Protein AF-A0A238BK13-F1 (afdb_monomer_lite)

Structure (mmCIF, N/CA/C/O backbone):
data_AF-A0A238BK13-F1
#
_entry.id   AF-A0A238BK13-F1
#
loop_
_atom_site.group_PDB
_atom_site.id
_atom_site.type_symbol
_atom_site.label_atom_id
_atom_site.label_alt_id
_atom_site.label_comp_id
_atom_site.label_asym_id
_atom_site.label_entity_id
_atom_site.label_seq_id
_atom_site.pdbx_PDB_ins_code
_atom_site.Cartn_x
_atom_site.Cartn_y
_atom_site.Cartn_z
_atom_site.occupancy
_atom_site.B_iso_or_equiv
_atom_site.auth_seq_id
_atom_site.auth_comp_id
_atom_site.auth_asym_id
_atom_site.auth_atom_id
_atom_site.pdbx_PDB_model_num
ATOM 1 N N . ALA A 1 1 ? 61.817 -20.809 -33.798 1.00 57.06 1 ALA A N 1
ATOM 2 C CA . ALA A 1 1 ? 60.867 -19.815 -33.254 1.00 57.06 1 ALA A CA 1
ATOM 3 C C . ALA A 1 1 ? 59.655 -19.749 -34.178 1.00 57.06 1 ALA A C 1
ATOM 5 O O . ALA A 1 1 ? 59.827 -19.983 -35.366 1.00 57.06 1 ALA A O 1
ATOM 6 N N . VAL A 1 2 ? 58.461 -19.451 -33.654 1.00 69.31 2 VAL A N 1
ATOM 7 C CA . VAL A 1 2 ? 57.178 -19.438 -34.404 1.00 69.31 2 VAL A CA 1
ATOM 8 C C . VAL A 1 2 ? 57.136 -18.348 -35.498 1.00 69.31 2 VAL A C 1
ATOM 10 O O . VAL A 1 2 ? 56.225 -18.294 -36.311 1.00 69.31 2 VAL A O 1
ATOM 13 N N . GLU A 1 3 ? 58.155 -17.491 -35.551 1.00 71.56 3 GLU A N 1
ATOM 14 C CA . GLU A 1 3 ? 58.312 -16.444 -36.565 1.00 71.56 3 GLU A CA 1
ATOM 15 C C . GLU A 1 3 ? 59.091 -16.889 -37.812 1.00 71.56 3 GLU A C 1
ATOM 17 O O . GLU A 1 3 ? 59.286 -16.085 -38.716 1.00 71.56 3 GLU A O 1
ATOM 22 N N . ASN A 1 4 ? 59.543 -18.147 -37.880 1.00 75.06 4 ASN A N 1
ATOM 23 C CA . ASN A 1 4 ? 60.140 -18.681 -39.103 1.00 75.06 4 ASN A CA 1
ATOM 24 C C . ASN A 1 4 ? 59.035 -19.187 -40.053 1.00 75.06 4 ASN A C 1
ATOM 26 O O . ASN A 1 4 ? 58.368 -20.182 -39.755 1.00 75.06 4 ASN A O 1
ATOM 30 N N . GLU A 1 5 ? 58.877 -18.512 -41.195 1.00 72.94 5 GLU A N 1
ATOM 31 C CA . GLU A 1 5 ? 57.879 -18.817 -42.231 1.00 72.94 5 GLU A CA 1
ATOM 32 C C . GLU A 1 5 ? 58.051 -20.197 -42.886 1.00 72.94 5 GLU A C 1
ATOM 34 O O . GLU A 1 5 ? 57.086 -20.722 -43.436 1.00 72.94 5 GLU A O 1
ATOM 39 N N . GLU A 1 6 ? 59.235 -20.816 -42.797 1.00 76.12 6 GLU A N 1
ATOM 40 C CA . GLU A 1 6 ? 59.473 -22.172 -43.318 1.00 76.12 6 GLU A CA 1
ATOM 41 C C . GLU A 1 6 ? 58.917 -23.274 -42.405 1.00 76.12 6 GLU A C 1
ATOM 43 O O . GLU A 1 6 ? 58.724 -24.408 -42.841 1.00 76.12 6 GLU A O 1
ATOM 48 N N . HIS A 1 7 ? 58.648 -22.960 -41.132 1.00 77.88 7 HIS A N 1
ATOM 49 C CA . HIS A 1 7 ? 58.184 -23.941 -40.147 1.00 77.88 7 HIS A CA 1
ATOM 50 C C . HIS A 1 7 ? 56.684 -23.871 -39.861 1.00 77.88 7 HIS A C 1
ATOM 52 O O . HIS A 1 7 ? 56.116 -24.867 -39.412 1.00 77.88 7 HIS A O 1
ATOM 58 N N . CYS A 1 8 ? 56.040 -22.720 -40.078 1.00 75.06 8 CYS A N 1
ATOM 59 C CA . CYS A 1 8 ? 54.588 -22.589 -39.973 1.00 75.06 8 CYS A CA 1
ATOM 60 C C . CYS A 1 8 ? 54.076 -21.294 -40.619 1.00 75.06 8 CYS A C 1
ATOM 62 O O . CYS A 1 8 ? 54.768 -20.279 -40.653 1.00 75.06 8 CYS A O 1
ATOM 64 N N . ASP A 1 9 ? 52.806 -21.288 -41.024 1.00 82.31 9 ASP A N 1
ATOM 65 C CA . ASP A 1 9 ? 52.148 -20.126 -41.639 1.00 82.31 9 ASP A CA 1
ATOM 66 C C . ASP A 1 9 ? 51.695 -19.048 -40.629 1.00 82.31 9 ASP A C 1
ATOM 68 O O . ASP A 1 9 ? 50.855 -18.203 -40.944 1.00 82.31 9 ASP A O 1
ATOM 72 N N . PHE A 1 10 ? 52.228 -19.040 -39.403 1.00 81.69 10 PHE A N 1
ATOM 73 C CA . PHE A 1 10 ? 51.810 -18.111 -38.344 1.00 81.69 10 PHE A CA 1
ATOM 74 C C . PHE A 1 10 ? 51.979 -16.638 -38.738 1.00 81.69 10 PHE A C 1
ATOM 76 O O . PHE A 1 10 ? 51.112 -15.816 -38.440 1.00 81.69 10 PHE A O 1
ATOM 83 N N . VAL A 1 11 ? 53.061 -16.298 -39.442 1.00 77.75 11 VAL A N 1
ATOM 84 C CA . VAL A 1 11 ? 53.330 -14.922 -39.889 1.00 77.75 11 VAL A CA 1
ATOM 85 C C . VAL A 1 11 ? 52.296 -14.474 -40.926 1.00 77.75 11 VAL A C 1
ATOM 87 O O . VAL A 1 11 ? 51.719 -13.396 -40.779 1.00 77.75 11 VAL A O 1
ATOM 90 N N . LYS A 1 12 ? 51.963 -15.344 -41.890 1.00 77.25 12 LYS A N 1
ATOM 91 C CA . LYS A 1 12 ? 50.925 -15.096 -42.904 1.00 77.25 12 LYS A CA 1
ATOM 92 C C . LYS A 1 12 ? 49.535 -14.992 -42.279 1.00 77.25 12 LYS A C 1
ATOM 94 O O . LYS A 1 12 ? 48.758 -14.110 -42.639 1.00 77.25 12 LYS A O 1
ATOM 99 N N . LEU A 1 13 ? 49.227 -15.853 -41.304 1.00 77.00 13 LEU A N 1
ATOM 100 C CA . LEU A 1 13 ? 47.974 -15.800 -40.550 1.00 77.00 13 LEU A CA 1
ATOM 101 C C . LEU A 1 13 ? 47.864 -14.490 -39.764 1.00 77.00 13 LEU A C 1
ATOM 103 O O . LEU A 1 13 ? 46.835 -13.826 -39.827 1.00 77.00 13 LEU A O 1
ATOM 107 N N . ARG A 1 14 ? 48.926 -14.087 -39.060 1.00 81.62 14 ARG A N 1
ATOM 108 C CA . ARG A 1 14 ? 48.990 -12.824 -38.316 1.00 81.62 14 ARG A CA 1
ATOM 109 C C . ARG A 1 14 ? 48.772 -11.630 -39.242 1.00 81.62 14 ARG A C 1
ATOM 111 O O . ARG A 1 14 ? 47.987 -10.748 -38.912 1.00 81.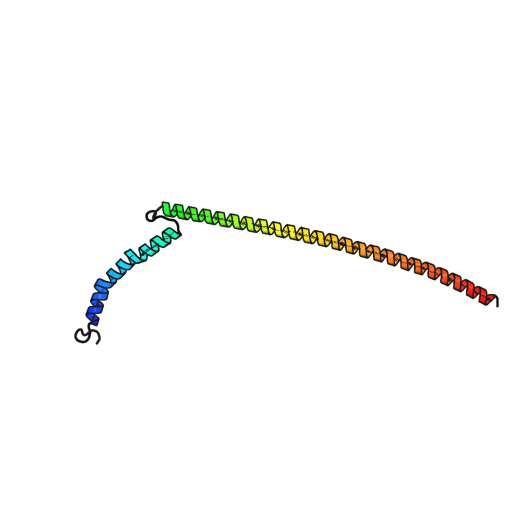62 14 ARG A O 1
ATOM 118 N N . GLU A 1 15 ? 49.414 -11.609 -40.404 1.00 74.31 15 GLU A N 1
ATOM 119 C CA . GLU A 1 15 ? 49.302 -10.506 -41.360 1.00 74.31 15 GLU A CA 1
ATOM 120 C C . GLU A 1 15 ? 47.907 -10.430 -42.008 1.00 74.31 15 GLU A C 1
ATOM 122 O O . GLU A 1 15 ? 47.309 -9.354 -42.040 1.00 74.31 15 GLU A O 1
ATOM 127 N N . ALA A 1 16 ? 47.327 -11.564 -42.419 1.00 70.88 16 ALA A N 1
ATOM 128 C CA . ALA A 1 16 ? 45.968 -11.630 -42.966 1.00 70.88 16 ALA A CA 1
ATOM 129 C C . ALA A 1 16 ? 44.884 -11.311 -41.916 1.00 70.88 16 ALA A C 1
ATOM 131 O O . ALA A 1 16 ? 43.901 -10.619 -42.202 1.00 70.88 16 ALA A O 1
ATOM 132 N N . VAL A 1 17 ? 45.060 -11.785 -40.676 1.00 70.06 17 VAL A N 1
ATOM 133 C CA . VAL A 1 17 ? 44.140 -11.502 -39.568 1.00 70.06 17 VAL A CA 1
ATOM 134 C C . VAL A 1 17 ? 44.185 -10.024 -39.195 1.00 70.06 17 VAL A C 1
ATOM 136 O O . VAL A 1 17 ? 43.134 -9.389 -39.128 1.00 70.06 17 VAL A O 1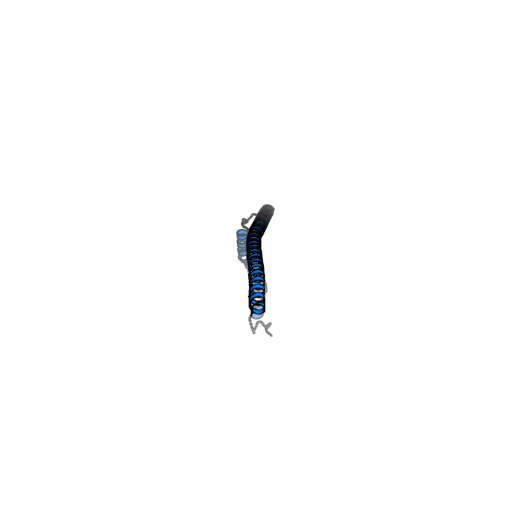
ATOM 139 N N . LEU A 1 18 ? 45.378 -9.457 -39.005 1.00 70.12 18 LEU A N 1
ATOM 140 C CA . LEU A 1 18 ? 45.532 -8.075 -38.554 1.00 70.12 18 LEU A CA 1
ATOM 141 C C . LEU A 1 18 ? 45.191 -7.042 -39.635 1.00 70.12 18 LEU A C 1
ATOM 143 O O . LEU A 1 18 ? 44.686 -5.980 -39.286 1.00 70.12 18 LEU A O 1
ATOM 147 N N . ARG A 1 19 ? 45.449 -7.325 -40.921 1.00 65.00 19 ARG A N 1
ATOM 148 C CA . ARG A 1 19 ? 45.325 -6.326 -41.998 1.00 65.00 19 ARG A CA 1
ATOM 149 C C . ARG A 1 19 ? 43.998 -6.371 -42.763 1.00 65.00 19 ARG A C 1
ATOM 151 O O . ARG A 1 19 ? 43.593 -5.349 -43.297 1.00 65.00 19 ARG A O 1
ATOM 158 N N . THR A 1 20 ? 43.318 -7.519 -42.836 1.00 63.78 20 THR A N 1
ATOM 159 C CA . THR A 1 20 ? 42.076 -7.662 -43.631 1.00 63.78 20 THR A CA 1
ATOM 160 C C . THR A 1 20 ? 40.892 -8.130 -42.789 1.00 63.78 20 THR A C 1
ATOM 162 O O . THR A 1 20 ? 39.773 -7.657 -42.986 1.00 63.78 20 THR A O 1
ATOM 165 N N . ASN A 1 21 ? 41.113 -9.013 -41.809 1.00 71.12 21 ASN A N 1
ATOM 166 C CA . ASN A 1 21 ? 40.009 -9.530 -40.999 1.00 71.12 21 ASN A CA 1
ATOM 167 C C . ASN A 1 21 ? 39.576 -8.587 -39.877 1.00 71.12 21 ASN A C 1
ATOM 169 O O . ASN A 1 21 ? 38.384 -8.534 -39.603 1.00 71.12 21 ASN A O 1
ATOM 173 N N . VAL A 1 22 ? 40.470 -7.832 -39.230 1.00 77.88 22 VAL A N 1
ATOM 174 C CA . VAL A 1 22 ? 40.050 -6.912 -38.151 1.00 77.88 22 VAL A CA 1
ATOM 175 C C . VAL A 1 22 ? 39.100 -5.835 -38.679 1.00 77.88 22 VAL A C 1
ATOM 177 O O . VAL A 1 22 ? 38.046 -5.615 -38.083 1.00 77.88 22 VAL A O 1
ATOM 180 N N . ASP A 1 23 ? 39.411 -5.224 -39.823 1.00 81.75 23 ASP A N 1
ATOM 181 C CA . ASP A 1 23 ? 38.537 -4.215 -40.426 1.00 81.75 23 ASP A CA 1
ATOM 182 C C . ASP A 1 23 ? 37.222 -4.822 -40.926 1.00 81.75 23 ASP A C 1
ATOM 184 O O . ASP A 1 23 ? 36.155 -4.283 -40.633 1.00 81.75 23 ASP A O 1
ATOM 188 N N . ALA A 1 24 ? 37.255 -5.995 -41.568 1.00 84.06 24 ALA A N 1
ATOM 189 C CA . ALA A 1 24 ? 36.040 -6.699 -41.983 1.00 84.06 24 ALA A CA 1
ATOM 190 C C . ALA A 1 24 ? 35.160 -7.119 -40.787 1.00 84.06 24 ALA A C 1
ATOM 192 O O . ALA A 1 24 ? 33.931 -7.022 -40.841 1.00 84.06 24 ALA A O 1
ATOM 193 N N . LEU A 1 25 ? 35.768 -7.547 -39.675 1.00 84.38 25 LEU A N 1
ATOM 194 C CA . LEU A 1 25 ? 35.067 -7.865 -38.430 1.00 84.38 25 LEU A CA 1
ATOM 195 C C . LEU A 1 25 ? 34.466 -6.611 -37.797 1.00 84.38 25 LEU A C 1
ATOM 197 O O . LEU A 1 25 ? 33.318 -6.652 -37.344 1.00 84.38 25 LEU A O 1
ATOM 201 N N . ARG A 1 26 ? 35.198 -5.491 -37.794 1.00 87.62 26 ARG A N 1
ATOM 202 C CA . ARG A 1 26 ? 34.701 -4.201 -37.302 1.00 87.62 26 ARG A CA 1
ATOM 203 C C . ARG A 1 26 ? 33.517 -3.722 -38.136 1.00 87.62 26 ARG A C 1
ATOM 205 O O . ARG A 1 26 ? 32.485 -3.350 -37.582 1.00 87.62 26 ARG A O 1
ATOM 212 N N . GLU A 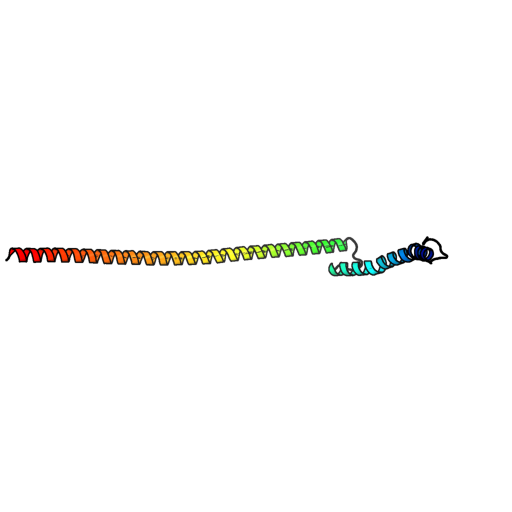1 27 ? 33.633 -3.804 -39.456 1.00 89.75 27 GLU A N 1
ATOM 213 C CA . GLU A 1 27 ? 32.592 -3.408 -40.400 1.00 89.75 27 GLU A CA 1
ATOM 214 C C . GLU A 1 27 ? 31.340 -4.283 -40.269 1.00 89.75 27 GLU A C 1
ATOM 216 O O . GLU A 1 27 ? 30.230 -3.759 -40.164 1.00 89.75 27 GLU A O 1
ATOM 221 N N . ARG A 1 28 ? 31.493 -5.610 -40.175 1.00 90.44 28 ARG A N 1
ATOM 222 C CA . ARG A 1 28 ? 30.371 -6.532 -39.936 1.00 90.44 28 ARG A CA 1
ATOM 223 C C . ARG A 1 28 ? 29.707 -6.277 -38.585 1.00 90.44 28 ARG A C 1
ATOM 225 O O . ARG A 1 28 ? 28.480 -6.290 -38.488 1.00 90.44 28 ARG A O 1
ATOM 232 N N . THR A 1 29 ? 30.500 -6.027 -37.548 1.00 90.94 29 THR A N 1
ATOM 233 C CA . THR A 1 29 ? 29.974 -5.705 -36.217 1.00 90.94 29 THR A CA 1
ATOM 234 C C . THR A 1 29 ? 29.152 -4.423 -36.261 1.00 90.94 29 THR A C 1
ATOM 236 O O . THR A 1 29 ? 28.048 -4.392 -35.728 1.00 90.94 29 THR A O 1
ATOM 239 N N . HIS A 1 30 ? 29.634 -3.394 -36.955 1.00 92.25 30 HIS A N 1
ATOM 240 C CA . HIS A 1 30 ? 28.926 -2.126 -37.068 1.00 92.25 30 HIS A CA 1
ATOM 241 C C . HIS A 1 30 ? 27.658 -2.232 -37.931 1.00 92.25 30 HIS A C 1
ATOM 243 O O . HIS A 1 30 ? 26.565 -1.904 -37.479 1.00 92.25 30 HIS A O 1
ATOM 249 N N . ARG A 1 31 ? 27.771 -2.744 -39.159 1.00 91.94 31 ARG A N 1
ATOM 250 C CA . ARG A 1 31 ? 26.663 -2.725 -40.128 1.00 91.94 31 ARG A CA 1
ATOM 251 C C . ARG A 1 31 ? 25.586 -3.773 -39.863 1.00 91.94 31 ARG A C 1
ATOM 253 O O . ARG A 1 31 ? 24.462 -3.610 -40.322 1.00 91.94 31 ARG A O 1
ATOM 260 N N . VAL A 1 32 ? 25.924 -4.864 -39.172 1.00 92.06 32 VAL A N 1
ATOM 261 C CA . VAL A 1 32 ? 24.997 -5.984 -38.956 1.00 92.06 32 VAL A CA 1
ATOM 262 C C . VAL A 1 32 ? 24.615 -6.106 -37.491 1.00 92.06 32 VAL A C 1
ATOM 264 O O . VAL A 1 32 ? 23.438 -5.993 -37.162 1.00 92.06 32 VAL A O 1
ATOM 267 N N . LEU A 1 33 ? 25.591 -6.335 -36.608 1.00 92.38 33 LEU A N 1
ATOM 268 C CA . LEU A 1 33 ? 25.301 -6.644 -35.204 1.00 92.38 33 LEU A CA 1
ATOM 269 C C . LEU A 1 33 ? 24.764 -5.416 -34.464 1.00 92.38 33 LEU A C 1
ATOM 271 O O . LEU A 1 33 ? 23.722 -5.492 -33.814 1.00 92.38 33 LEU A O 1
ATOM 275 N N . TYR A 1 34 ? 25.438 -4.276 -34.608 1.00 91.25 34 TYR A N 1
ATOM 276 C CA . TYR A 1 34 ? 25.017 -3.032 -33.979 1.00 91.25 34 TYR A CA 1
ATOM 277 C C . TYR A 1 34 ? 23.695 -2.525 -34.559 1.00 91.25 34 TYR A C 1
ATOM 279 O O . TYR A 1 34 ? 22.799 -2.211 -33.785 1.00 91.25 34 TYR A O 1
ATOM 287 N N . GLU A 1 35 ? 23.507 -2.518 -35.882 1.00 88.69 35 GLU A N 1
ATOM 288 C CA . GLU A 1 35 ? 22.232 -2.080 -36.478 1.00 88.69 35 GLU A CA 1
ATOM 289 C C . GLU A 1 35 ? 21.052 -3.016 -36.168 1.00 88.69 35 GLU A C 1
ATOM 291 O O . GLU A 1 35 ? 19.907 -2.569 -36.065 1.00 88.69 35 GLU A O 1
ATOM 296 N N . ALA A 1 36 ? 21.284 -4.320 -35.987 1.00 89.19 36 ALA A N 1
ATOM 297 C CA . ALA A 1 36 ? 20.248 -5.225 -35.490 1.00 89.19 36 ALA A CA 1
ATOM 298 C C . ALA A 1 36 ? 19.840 -4.862 -34.053 1.00 89.19 36 ALA A C 1
ATOM 300 O O . ALA A 1 36 ? 18.658 -4.627 -33.795 1.00 89.19 36 ALA A O 1
ATOM 301 N N . TYR A 1 37 ? 20.819 -4.723 -33.153 1.00 87.00 37 TYR A N 1
ATOM 302 C CA . TYR A 1 37 ? 20.581 -4.323 -31.765 1.00 87.00 37 TYR A CA 1
ATOM 303 C C . TYR A 1 37 ? 19.937 -2.932 -31.660 1.00 87.00 37 TYR A C 1
ATOM 305 O O . TYR A 1 37 ? 18.979 -2.734 -30.913 1.00 87.00 37 TYR A O 1
ATOM 313 N N . ARG A 1 38 ? 20.416 -1.962 -32.443 1.00 85.38 38 ARG A N 1
ATOM 314 C CA . ARG A 1 38 ? 19.898 -0.591 -32.487 1.00 85.38 38 ARG A CA 1
ATOM 315 C C . ARG A 1 38 ? 18.422 -0.584 -32.877 1.00 85.38 38 ARG A C 1
ATOM 317 O O . ARG A 1 38 ? 17.617 0.001 -32.155 1.00 85.38 38 ARG A O 1
ATOM 324 N N . ARG A 1 39 ? 18.040 -1.282 -33.952 1.00 83.44 39 ARG A N 1
ATOM 325 C CA . ARG A 1 39 ? 16.633 -1.390 -34.379 1.00 83.44 39 ARG A CA 1
ATOM 326 C C . ARG A 1 39 ? 15.753 -2.066 -33.332 1.00 83.44 39 ARG A C 1
ATOM 328 O O . ARG A 1 39 ? 14.635 -1.612 -33.096 1.00 83.44 39 ARG A O 1
ATOM 335 N N . GLU A 1 40 ? 16.241 -3.123 -32.689 1.00 84.38 40 GLU A N 1
ATOM 336 C CA . GLU A 1 40 ? 15.513 -3.801 -31.612 1.00 84.38 40 GLU A CA 1
ATOM 337 C C . GLU A 1 40 ? 15.276 -2.873 -30.410 1.00 84.38 40 GLU A C 1
ATOM 339 O O . GLU A 1 40 ? 14.146 -2.751 -29.930 1.00 84.38 40 GLU A O 1
ATOM 344 N N . ARG A 1 41 ? 16.307 -2.137 -29.974 1.00 80.94 41 ARG A N 1
ATOM 345 C CA . ARG A 1 41 ? 16.199 -1.163 -28.877 1.00 80.94 41 ARG A CA 1
ATOM 346 C C . ARG A 1 41 ? 15.254 -0.014 -29.213 1.00 80.94 41 ARG A C 1
ATOM 348 O O . ARG A 1 41 ? 14.423 0.337 -28.376 1.00 80.94 41 ARG A O 1
ATOM 355 N N . LEU A 1 42 ? 15.327 0.528 -30.428 1.00 76.19 42 LEU A N 1
ATOM 356 C CA . LEU A 1 42 ? 14.421 1.582 -30.891 1.00 76.19 42 LEU A CA 1
ATOM 357 C C . LEU A 1 42 ? 12.962 1.103 -30.916 1.00 76.19 42 LEU A C 1
ATOM 359 O O . LEU A 1 42 ? 12.087 1.797 -30.399 1.00 76.19 42 LEU A O 1
ATOM 363 N N . ARG A 1 43 ? 12.695 -0.124 -31.385 1.00 77.31 43 ARG A N 1
ATOM 364 C CA . ARG A 1 43 ? 11.351 -0.730 -31.332 1.00 77.31 43 ARG A CA 1
ATOM 365 C C . ARG A 1 43 ? 10.841 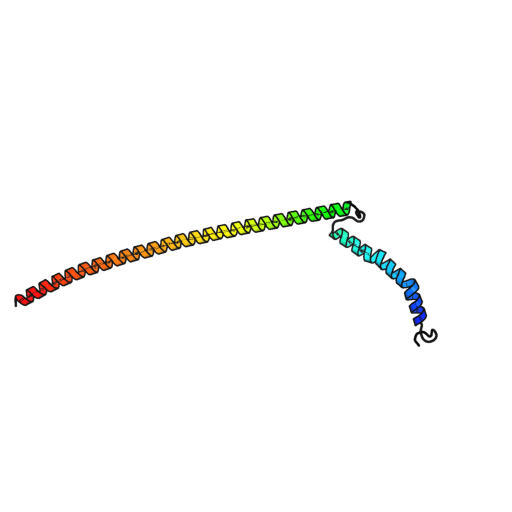-0.932 -29.909 1.00 77.31 43 ARG A C 1
ATOM 367 O O . ARG A 1 43 ? 9.691 -0.595 -29.639 1.00 77.31 43 ARG A O 1
ATOM 374 N N . ALA A 1 44 ? 11.673 -1.423 -28.988 1.00 76.00 44 ALA A N 1
ATOM 375 C CA . ALA A 1 44 ? 11.304 -1.535 -27.572 1.00 76.00 44 ALA A CA 1
ATOM 376 C C . ALA A 1 44 ? 10.965 -0.157 -26.969 1.00 76.00 44 ALA A C 1
ATOM 378 O O . ALA A 1 44 ? 10.034 0.004 -26.176 1.00 76.00 44 ALA A O 1
ATOM 379 N N . MET A 1 45 ? 11.679 0.876 -27.415 1.00 71.06 45 MET A N 1
ATOM 380 C CA . MET A 1 45 ? 11.404 2.267 -27.076 1.00 71.06 45 MET A CA 1
ATOM 381 C C . MET A 1 45 ? 10.235 2.871 -27.871 1.00 71.06 45 MET A C 1
ATOM 383 O O . MET A 1 45 ? 9.811 3.967 -27.518 1.00 71.06 45 MET A O 1
ATOM 387 N N . LYS A 1 46 ? 9.621 2.141 -28.814 1.00 70.31 46 LYS A N 1
ATOM 388 C CA . LYS A 1 46 ? 8.568 2.607 -29.738 1.00 70.31 46 LYS A CA 1
ATOM 389 C C . LYS A 1 46 ? 8.984 3.841 -30.563 1.00 70.31 46 LYS A C 1
ATOM 391 O O . LYS A 1 46 ? 8.140 4.661 -30.898 1.00 70.31 46 LYS A O 1
ATOM 396 N N . VAL A 1 47 ? 10.274 3.970 -30.880 1.00 68.00 47 VAL A N 1
ATOM 397 C CA . VAL A 1 47 ? 10.845 5.051 -31.704 1.00 68.00 47 VAL A CA 1
ATOM 398 C C . VAL A 1 47 ? 11.190 4.491 -33.089 1.00 68.00 47 VAL A C 1
ATOM 400 O O . VAL A 1 47 ? 11.747 3.396 -33.190 1.00 68.00 47 VAL A O 1
ATOM 403 N N . GLY A 1 48 ? 10.828 5.207 -34.159 1.00 65.06 48 GLY A N 1
ATOM 404 C CA . GLY A 1 48 ? 11.083 4.794 -35.542 1.00 65.06 48 GLY A CA 1
ATOM 405 C C . GLY A 1 48 ? 12.549 4.946 -35.962 1.00 65.06 48 GLY A C 1
ATOM 406 O O . GLY A 1 48 ? 13.290 5.769 -35.421 1.00 65.06 48 GLY A O 1
ATOM 407 N N . ASP A 1 49 ? 12.978 4.155 -36.949 1.00 56.69 49 ASP A N 1
ATOM 408 C CA . ASP A 1 49 ? 14.318 4.281 -37.533 1.00 56.69 49 ASP A CA 1
ATOM 409 C C . ASP A 1 49 ? 14.351 5.536 -38.424 1.00 56.69 49 ASP A C 1
ATOM 411 O O . ASP A 1 49 ? 13.685 5.580 -39.456 1.00 56.69 49 ASP A O 1
ATOM 415 N N . GLY A 1 50 ? 15.039 6.590 -37.972 1.00 60.62 50 GLY A N 1
ATOM 416 C CA . GLY A 1 50 ? 15.043 7.917 -38.611 1.00 60.62 50 GLY A CA 1
ATOM 417 C C . GLY A 1 50 ? 14.594 9.073 -37.708 1.00 60.62 50 GLY A C 1
ATOM 418 O O . GLY A 1 50 ? 14.835 10.227 -38.047 1.00 60.62 50 GLY A O 1
ATOM 419 N N . ASP A 1 51 ? 14.032 8.790 -36.527 1.00 56.31 51 ASP A N 1
ATOM 420 C CA . ASP A 1 51 ? 13.668 9.816 -35.529 1.00 56.31 51 ASP A CA 1
ATOM 421 C C . ASP A 1 51 ? 14.842 10.253 -34.632 1.00 56.31 51 ASP A C 1
ATOM 423 O O . ASP A 1 51 ? 14.662 10.994 -33.663 1.00 56.31 51 ASP A O 1
ATOM 427 N N . THR A 1 52 ? 16.066 9.812 -34.938 1.00 58.91 52 THR A N 1
ATOM 428 C CA . THR A 1 52 ? 17.294 10.232 -34.247 1.00 58.91 52 THR A CA 1
ATOM 429 C C . THR A 1 52 ? 17.485 11.745 -34.369 1.00 58.91 52 THR A C 1
ATOM 431 O O . THR A 1 52 ? 17.878 12.246 -35.418 1.00 58.91 52 THR A O 1
ATOM 434 N N . GLY A 1 53 ? 17.178 12.464 -33.285 1.00 65.69 53 GLY A N 1
ATOM 435 C CA . GLY A 1 53 ? 17.155 13.924 -33.221 1.00 65.69 53 GLY A CA 1
ATOM 436 C C . GLY A 1 53 ? 16.160 14.442 -32.164 1.00 65.69 53 GLY A C 1
ATOM 437 O O . GLY A 1 53 ? 15.813 13.705 -31.238 1.00 65.69 53 GLY A O 1
ATOM 438 N N . PRO A 1 54 ? 15.666 15.688 -32.290 1.00 69.25 54 PRO A N 1
ATOM 439 C CA . PRO A 1 54 ? 14.722 16.300 -31.344 1.00 69.25 54 PRO A CA 1
ATOM 440 C C . PRO A 1 54 ? 13.453 15.466 -31.095 1.00 69.25 54 PRO A C 1
ATOM 442 O O . PRO A 1 54 ? 13.011 15.353 -29.956 1.00 69.25 54 PRO A O 1
ATOM 445 N N . LYS A 1 55 ? 12.931 14.793 -32.130 1.00 68.75 55 LYS A N 1
ATOM 446 C CA . LYS A 1 55 ? 11.741 13.925 -32.042 1.00 68.75 55 LYS A CA 1
ATOM 447 C C . LYS A 1 55 ? 11.927 12.727 -31.109 1.00 68.75 55 LYS A C 1
ATOM 449 O O . LYS A 1 55 ? 11.019 12.381 -30.360 1.00 68.75 55 LYS A O 1
ATOM 454 N N . MET A 1 56 ? 13.114 12.116 -31.099 1.00 71.25 56 MET A N 1
ATOM 455 C CA . MET A 1 56 ? 13.444 11.069 -30.132 1.00 71.25 56 MET A CA 1
ATOM 456 C C . MET A 1 56 ? 13.443 11.629 -28.702 1.00 71.25 56 MET A C 1
ATOM 458 O O . MET A 1 56 ? 12.874 10.996 -27.816 1.00 71.25 56 MET A O 1
ATOM 462 N N . MET A 1 57 ? 14.020 12.815 -28.466 1.00 75.38 57 MET A N 1
ATOM 463 C CA . MET A 1 57 ? 13.983 13.445 -27.137 1.00 75.38 57 MET A CA 1
ATOM 464 C C . MET A 1 57 ? 12.555 13.762 -26.685 1.00 75.38 57 MET A C 1
ATOM 466 O O . MET A 1 57 ? 12.223 13.516 -25.527 1.00 75.38 57 MET A O 1
ATOM 470 N N . GLU A 1 58 ? 11.694 14.234 -27.586 1.00 78.94 58 GLU A N 1
ATOM 471 C CA . GLU A 1 58 ? 10.275 14.462 -27.295 1.00 78.94 58 GLU A CA 1
ATOM 472 C C . GLU A 1 58 ? 9.543 13.162 -26.934 1.00 78.94 58 GLU A C 1
ATOM 474 O O . GLU A 1 58 ? 8.827 13.130 -25.932 1.00 78.94 58 GLU A O 1
ATOM 479 N N . ALA A 1 59 ? 9.776 12.073 -27.678 1.00 79.25 59 ALA A N 1
ATOM 480 C CA . ALA A 1 59 ? 9.195 10.761 -27.389 1.00 79.25 59 ALA A CA 1
ATOM 481 C C . ALA A 1 59 ? 9.670 10.192 -26.038 1.00 79.25 59 ALA A C 1
ATOM 483 O O . ALA A 1 59 ? 8.875 9.634 -25.278 1.00 79.25 59 ALA A O 1
ATOM 484 N N . PHE A 1 60 ? 10.952 10.365 -25.697 1.00 80.94 60 PHE A N 1
ATOM 485 C CA . PHE A 1 60 ? 11.475 9.997 -24.379 1.00 80.94 60 PHE A CA 1
ATOM 486 C C . PHE A 1 60 ? 10.876 10.850 -23.262 1.00 80.94 60 PHE A C 1
ATOM 488 O O . PHE A 1 60 ? 10.468 10.302 -22.240 1.00 80.94 60 PHE A O 1
ATOM 495 N N . ALA A 1 61 ? 10.781 12.167 -23.457 1.00 85.81 61 ALA A N 1
ATOM 496 C CA . ALA A 1 61 ? 10.176 13.070 -22.486 1.00 85.81 61 ALA A CA 1
ATOM 497 C C . ALA A 1 61 ? 8.690 12.748 -22.275 1.00 85.81 61 ALA A C 1
ATOM 499 O O . ALA A 1 61 ? 8.204 12.783 -21.148 1.00 85.81 61 ALA A O 1
ATOM 500 N N . GLN A 1 62 ? 7.969 12.385 -23.339 1.00 86.31 62 GLN A N 1
ATOM 501 C CA . GLN A 1 62 ? 6.588 11.924 -23.242 1.00 86.31 62 GLN A CA 1
ATOM 502 C C . GLN A 1 62 ? 6.484 10.628 -22.441 1.00 86.31 62 GLN A C 1
ATOM 504 O O . GLN A 1 62 ? 5.719 10.584 -21.482 1.00 86.31 62 GLN A O 1
ATOM 509 N N . LYS A 1 63 ? 7.289 9.609 -22.760 1.00 85.12 63 LYS A N 1
ATOM 510 C CA . LYS A 1 63 ? 7.313 8.363 -21.981 1.00 85.12 63 LYS A CA 1
ATOM 511 C C . LYS A 1 63 ? 7.671 8.585 -20.518 1.00 85.12 63 LYS A C 1
ATOM 513 O O . LYS A 1 63 ? 7.135 7.908 -19.647 1.00 85.12 63 LYS A O 1
ATOM 518 N N . GLN A 1 64 ? 8.579 9.517 -20.240 1.00 87.19 64 GLN A N 1
ATOM 519 C CA . GLN A 1 64 ? 8.936 9.871 -18.874 1.00 87.19 64 GLN A CA 1
ATOM 520 C C . GLN A 1 64 ? 7.752 10.504 -18.136 1.00 87.19 64 GLN A C 1
ATOM 522 O O . GLN A 1 64 ? 7.499 10.128 -16.996 1.00 87.19 64 GLN A O 1
ATOM 527 N N . ARG A 1 65 ? 7.002 11.407 -18.783 1.00 92.44 65 ARG A N 1
ATOM 528 C CA . ARG A 1 65 ? 5.767 11.975 -18.217 1.00 92.44 65 ARG A CA 1
ATOM 529 C C . ARG A 1 65 ? 4.718 10.898 -17.959 1.00 92.44 65 ARG A C 1
ATOM 531 O O . ARG A 1 65 ? 4.254 10.788 -16.835 1.00 92.44 65 ARG A O 1
ATOM 538 N N . GLU A 1 66 ? 4.431 10.054 -18.950 1.00 92.62 66 GLU A N 1
ATOM 539 C CA . GLU A 1 66 ? 3.474 8.944 -18.818 1.00 92.62 66 GLU A CA 1
ATOM 540 C C . GLU A 1 66 ? 3.841 8.016 -17.651 1.00 92.62 66 GLU A C 1
ATOM 542 O O . GLU A 1 66 ? 2.980 7.637 -16.862 1.00 92.62 66 GLU A O 1
ATOM 547 N N . PHE A 1 67 ? 5.129 7.697 -17.495 1.00 91.06 67 PHE A N 1
ATOM 548 C CA . PHE A 1 67 ? 5.612 6.887 -16.380 1.00 91.06 67 PHE A CA 1
ATOM 549 C C . PHE A 1 67 ? 5.435 7.585 -15.023 1.00 91.06 67 PHE A C 1
ATOM 551 O O . PHE A 1 67 ? 5.004 6.953 -14.060 1.00 91.06 67 PHE A O 1
ATOM 558 N N . ILE A 1 68 ? 5.752 8.880 -14.928 1.00 94.88 68 ILE A N 1
ATOM 559 C CA . ILE A 1 68 ? 5.566 9.663 -13.695 1.00 94.88 68 ILE A CA 1
ATOM 560 C C . ILE A 1 68 ? 4.081 9.746 -13.327 1.00 94.88 68 ILE A C 1
ATOM 562 O O . ILE A 1 68 ? 3.736 9.565 -12.157 1.00 94.88 68 ILE A O 1
ATOM 566 N N . ASP A 1 69 ? 3.208 9.971 -14.305 1.00 96.62 69 ASP A N 1
ATOM 567 C CA . ASP A 1 69 ? 1.761 10.039 -14.105 1.00 96.62 69 ASP A CA 1
ATOM 568 C C . ASP A 1 69 ? 1.208 8.684 -13.646 1.00 96.62 69 ASP A C 1
ATOM 570 O O . ASP A 1 69 ? 0.457 8.613 -12.671 1.00 96.62 69 ASP A O 1
ATOM 574 N N . GLU A 1 70 ? 1.637 7.587 -14.280 1.00 96.19 70 GLU A N 1
ATOM 575 C CA . GLU A 1 70 ? 1.259 6.231 -13.880 1.00 96.19 70 GLU A CA 1
ATOM 576 C C . GLU A 1 70 ? 1.707 5.925 -12.444 1.00 96.19 70 GLU A C 1
ATOM 578 O O . GLU A 1 70 ? 0.924 5.405 -11.644 1.00 96.19 70 GLU A O 1
ATOM 583 N N . MET A 1 71 ? 2.947 6.270 -12.092 1.00 95.75 71 MET A N 1
ATOM 584 C CA . MET A 1 71 ? 3.482 6.057 -10.746 1.00 95.75 71 MET A CA 1
ATOM 585 C C . MET A 1 71 ? 2.758 6.904 -9.699 1.00 95.75 71 MET A C 1
ATOM 587 O O . MET A 1 71 ? 2.447 6.404 -8.620 1.00 95.75 71 MET A O 1
ATOM 591 N N . THR A 1 72 ? 2.432 8.152 -10.029 1.00 97.00 72 THR A N 1
ATOM 592 C CA . THR A 1 72 ? 1.679 9.056 -9.151 1.00 97.00 72 THR A CA 1
ATOM 593 C C . THR A 1 72 ? 0.259 8.542 -8.925 1.00 97.00 72 THR A C 1
ATOM 595 O O . THR A 1 72 ? -0.230 8.536 -7.796 1.00 97.00 72 THR A O 1
ATOM 598 N N . ASN A 1 73 ? -0.399 8.045 -9.976 1.00 97.75 73 ASN A N 1
ATOM 599 C CA . ASN A 1 73 ? -1.727 7.453 -9.861 1.00 97.75 73 ASN A CA 1
ATOM 600 C C . ASN A 1 73 ? -1.703 6.162 -9.027 1.00 97.75 73 ASN A C 1
ATOM 602 O O . ASN A 1 73 ? -2.567 5.965 -8.175 1.00 97.75 73 ASN A O 1
ATOM 606 N N . LYS A 1 74 ? -0.689 5.307 -9.212 1.00 97.50 74 LYS A N 1
ATOM 607 C CA . LYS A 1 74 ? -0.496 4.110 -8.378 1.00 97.50 74 LYS A CA 1
ATOM 608 C C . LYS A 1 74 ? -0.273 4.466 -6.909 1.00 97.50 74 LYS A C 1
ATOM 610 O O . LYS A 1 74 ? -0.906 3.854 -6.053 1.00 97.50 74 LYS A O 1
ATOM 615 N N . ASP A 1 75 ? 0.577 5.453 -6.613 1.00 97.25 75 ASP A N 1
ATOM 616 C CA . ASP A 1 75 ? 0.815 5.915 -5.236 1.00 97.25 75 ASP A CA 1
ATOM 617 C C . ASP A 1 75 ? -0.473 6.457 -4.604 1.00 97.25 75 ASP A C 1
ATOM 619 O O . ASP A 1 75 ? -0.812 6.106 -3.473 1.00 97.25 75 ASP A O 1
ATOM 623 N N . LYS A 1 76 ? -1.251 7.241 -5.360 1.00 98.12 76 LYS A N 1
ATOM 624 C CA . LYS A 1 76 ? -2.553 7.744 -4.915 1.00 98.12 76 LYS A CA 1
ATOM 625 C C . LYS A 1 76 ? -3.517 6.606 -4.566 1.00 98.12 76 LYS A C 1
ATOM 627 O O . LYS A 1 76 ? -4.060 6.607 -3.464 1.00 98.12 76 LYS A O 1
ATOM 632 N N . ILE A 1 77 ? -3.688 5.628 -5.457 1.00 98.00 77 ILE A N 1
ATOM 633 C CA . ILE A 1 77 ? -4.573 4.474 -5.225 1.00 98.00 77 ILE A CA 1
ATOM 634 C C . ILE A 1 77 ? -4.125 3.697 -3.981 1.00 98.00 77 ILE A C 1
ATOM 636 O O . ILE A 1 77 ? -4.939 3.399 -3.110 1.00 98.00 77 ILE A O 1
ATOM 640 N N . LEU A 1 78 ? -2.823 3.421 -3.848 1.00 98.06 78 LEU A N 1
ATOM 641 C CA . LEU A 1 78 ? -2.269 2.712 -2.691 1.00 98.06 78 LEU A CA 1
ATOM 642 C C . LEU A 1 78 ? -2.549 3.445 -1.373 1.00 98.06 78 LEU A C 1
ATOM 644 O O . LEU A 1 78 ? -2.908 2.806 -0.379 1.00 98.06 78 LEU A O 1
ATOM 648 N N . ARG A 1 79 ? -2.414 4.776 -1.359 1.00 98.12 79 ARG A N 1
ATOM 649 C CA . ARG A 1 79 ? -2.730 5.609 -0.190 1.00 98.12 79 ARG A CA 1
ATOM 650 C C . ARG A 1 79 ? -4.217 5.588 0.140 1.00 98.12 79 ARG A C 1
ATOM 652 O O . ARG A 1 79 ? -4.564 5.399 1.303 1.00 98.12 79 ARG A O 1
ATOM 659 N N . GLU A 1 80 ? -5.083 5.756 -0.854 1.00 98.31 80 GLU A N 1
ATOM 660 C CA . GLU A 1 80 ? -6.538 5.741 -0.660 1.00 98.31 80 GLU A CA 1
ATOM 661 C C . GLU A 1 80 ? -7.014 4.386 -0.126 1.00 98.31 80 GLU A C 1
ATOM 663 O O . GLU A 1 80 ? -7.746 4.327 0.864 1.00 98.31 80 GLU A O 1
ATOM 668 N N . GLU A 1 81 ? -6.530 3.284 -0.702 1.00 98.38 81 GLU A N 1
ATOM 669 C CA . GLU A 1 81 ? -6.826 1.942 -0.205 1.00 98.38 81 GLU A CA 1
ATOM 670 C C . GLU A 1 81 ? -6.305 1.714 1.215 1.00 98.38 81 GLU A C 1
ATOM 672 O O . GLU A 1 81 ? -6.965 1.056 2.022 1.00 98.38 81 GLU A O 1
ATOM 677 N N . PHE A 1 82 ? -5.111 2.222 1.533 1.00 98.38 82 PHE A N 1
ATOM 678 C CA . PHE A 1 82 ? -4.555 2.114 2.876 1.00 98.38 82 PHE A CA 1
ATOM 679 C C . PHE A 1 82 ? -5.443 2.832 3.894 1.00 98.38 82 PHE A C 1
ATOM 681 O O . PHE A 1 82 ? -5.827 2.219 4.890 1.00 98.38 82 PHE A O 1
ATOM 688 N N . VAL A 1 83 ? -5.837 4.077 3.615 1.00 98.44 83 VAL A N 1
ATOM 689 C CA . VAL A 1 83 ? -6.748 4.847 4.475 1.00 98.44 83 VAL A CA 1
ATOM 690 C C . VAL A 1 83 ? -8.090 4.129 4.626 1.00 98.44 83 VAL A C 1
ATOM 692 O O . VAL A 1 83 ? -8.571 3.959 5.743 1.00 98.44 83 VAL A O 1
ATOM 695 N N . ALA A 1 84 ? -8.666 3.621 3.534 1.00 98.44 84 ALA A N 1
ATOM 696 C CA . ALA A 1 84 ? -9.918 2.870 3.586 1.00 98.44 84 ALA A CA 1
ATOM 697 C C . ALA A 1 84 ? -9.804 1.601 4.453 1.00 98.44 84 ALA A C 1
ATOM 699 O O . ALA A 1 84 ? -10.708 1.298 5.236 1.00 98.44 84 ALA A O 1
ATOM 700 N N . ARG A 1 85 ? -8.687 0.865 4.354 1.00 98.50 85 ARG A N 1
ATOM 701 C CA . ARG A 1 85 ? -8.419 -0.315 5.194 1.00 98.50 85 ARG A CA 1
ATOM 702 C C . ARG A 1 85 ? -8.272 0.054 6.668 1.00 98.50 85 ARG A C 1
ATOM 704 O O . ARG A 1 85 ? -8.830 -0.653 7.506 1.00 98.50 85 ARG A O 1
ATOM 711 N N . VAL A 1 86 ? -7.556 1.136 6.977 1.00 98.69 86 VAL A N 1
ATOM 712 C CA . VAL A 1 86 ? -7.389 1.633 8.351 1.00 98.69 86 VAL A CA 1
ATOM 713 C C . VAL A 1 86 ? -8.742 2.023 8.939 1.00 98.69 86 VAL A C 1
ATOM 715 O O . VAL A 1 86 ? -9.114 1.470 9.969 1.00 98.69 86 VAL A O 1
ATOM 718 N N . ASN A 1 87 ? -9.525 2.847 8.241 1.00 98.44 87 ASN A N 1
ATOM 719 C CA . ASN A 1 87 ? -10.844 3.285 8.706 1.00 98.44 87 ASN A CA 1
ATOM 720 C C . ASN A 1 87 ? -11.791 2.099 8.926 1.00 98.44 87 ASN A C 1
ATOM 722 O O . ASN A 1 87 ? -12.441 1.994 9.963 1.00 98.44 87 ASN A O 1
ATOM 726 N N . LYS A 1 88 ? -11.824 1.141 7.988 1.00 98.50 88 LYS A N 1
ATOM 727 C CA . LYS A 1 88 ? -12.628 -0.080 8.142 1.00 98.50 88 LYS A CA 1
ATOM 728 C C . LYS A 1 88 ? -12.207 -0.878 9.377 1.00 98.50 88 LYS A C 1
ATOM 730 O O . LYS A 1 88 ? -13.062 -1.436 10.066 1.00 98.50 88 LYS A O 1
ATOM 735 N N . LYS A 1 89 ? -10.900 -0.967 9.644 1.00 98.50 89 LYS A N 1
ATOM 736 C CA . LYS A 1 89 ? -10.384 -1.696 10.803 1.00 98.50 89 LYS A CA 1
ATOM 737 C C . LYS A 1 89 ? -10.694 -0.970 12.107 1.00 98.50 89 LYS A C 1
ATOM 739 O O . LYS A 1 89 ? -11.065 -1.623 13.075 1.00 98.50 89 LYS A O 1
ATOM 744 N N . GLU A 1 90 ? -10.590 0.351 12.116 1.00 98.12 90 GLU A N 1
ATOM 745 C CA . GLU A 1 90 ? -10.950 1.197 13.250 1.00 98.12 90 GLU A CA 1
ATOM 746 C C . GLU A 1 90 ? -12.439 1.062 13.595 1.00 98.12 90 GLU A C 1
ATOM 748 O O . GLU A 1 90 ? -12.777 0.793 14.746 1.00 98.12 90 GLU A O 1
ATOM 753 N N . GLU A 1 91 ? -13.333 1.110 12.602 1.00 98.44 91 GLU A N 1
ATOM 754 C CA . GLU A 1 91 ? -14.765 0.862 12.811 1.00 98.44 91 GLU A CA 1
ATOM 755 C C . GLU A 1 91 ? -15.052 -0.542 13.358 1.00 98.44 91 GLU 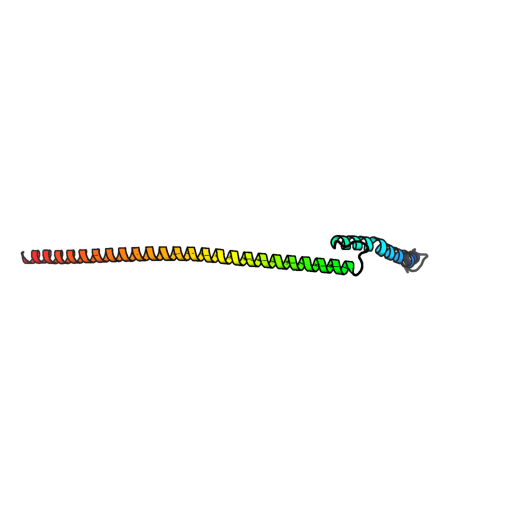A C 1
ATOM 757 O O . GLU A 1 91 ? -15.892 -0.714 14.242 1.00 98.44 91 GLU A O 1
ATOM 762 N N . GLU A 1 92 ? -14.374 -1.566 12.833 1.00 98.31 92 GLU A N 1
ATOM 763 C CA . GLU A 1 92 ? -14.511 -2.944 13.313 1.00 98.31 92 GLU A CA 1
ATOM 764 C C . GLU A 1 92 ? -14.077 -3.065 14.781 1.00 98.31 92 GLU A C 1
ATOM 766 O O . GLU A 1 92 ? -14.758 -3.717 15.576 1.00 98.31 92 GLU A O 1
ATOM 771 N N . MET A 1 93 ? -12.961 -2.430 15.147 1.00 98.06 93 MET A N 1
ATOM 772 C CA . MET A 1 93 ? -12.458 -2.407 16.520 1.00 98.06 93 MET A CA 1
ATOM 773 C C . MET A 1 93 ? -13.411 -1.659 17.448 1.00 98.06 93 MET A C 1
ATOM 775 O O . MET A 1 93 ? -13.753 -2.190 18.502 1.00 98.06 93 MET A O 1
ATOM 779 N N . LYS A 1 94 ? -13.926 -0.503 17.020 1.00 98.44 94 LYS A N 1
ATOM 780 C CA . LYS A 1 94 ? -14.902 0.279 17.781 1.00 98.44 94 LYS A CA 1
ATOM 781 C C . LYS A 1 94 ? -16.176 -0.519 18.072 1.00 98.44 94 LYS A C 1
ATOM 783 O O . LYS A 1 94 ? -16.603 -0.592 19.218 1.00 98.44 94 LYS A O 1
ATOM 788 N N . ARG A 1 95 ? -16.741 -1.208 17.071 1.00 98.19 95 ARG A N 1
ATOM 789 C CA . ARG A 1 95 ? -17.922 -2.074 17.273 1.00 98.19 95 ARG A CA 1
ATOM 790 C C . ARG A 1 95 ? -17.640 -3.230 18.238 1.00 98.19 95 ARG A C 1
ATOM 792 O O . ARG A 1 95 ? -18.510 -3.605 19.021 1.00 98.19 95 ARG A O 1
ATOM 799 N N . ARG A 1 96 ? -16.439 -3.822 18.186 1.00 98.06 96 ARG A N 1
ATOM 800 C CA . ARG A 1 96 ? -16.036 -4.869 19.143 1.00 98.06 96 ARG A CA 1
ATOM 801 C C . ARG A 1 96 ? -15.928 -4.326 20.562 1.00 98.06 96 ARG A C 1
ATOM 803 O O . ARG A 1 96 ? -16.378 -4.995 21.486 1.00 98.06 96 ARG A O 1
ATOM 810 N N . GLU A 1 97 ? -15.342 -3.147 20.725 1.00 98.00 97 GLU A N 1
ATOM 811 C CA . GLU A 1 97 ? -15.213 -2.482 22.020 1.00 98.00 97 GLU A CA 1
ATOM 812 C C . GLU A 1 97 ? -16.587 -2.141 22.610 1.00 98.00 97 GLU A C 1
ATOM 814 O O . GLU A 1 97 ? -16.855 -2.466 23.762 1.00 98.00 97 GLU A O 1
ATOM 819 N N . GLU A 1 98 ? -17.500 -1.593 21.804 1.00 98.25 98 GLU A N 1
ATOM 820 C CA . GLU A 1 98 ? -18.884 -1.321 22.212 1.00 98.25 98 GLU A CA 1
ATOM 821 C C . GLU A 1 98 ? -19.597 -2.592 22.703 1.00 98.25 98 GLU A C 1
ATOM 823 O O . GLU A 1 98 ? -20.227 -2.583 23.763 1.00 98.25 98 GLU A O 1
ATOM 828 N N . LEU A 1 99 ? -19.447 -3.712 21.985 1.00 98.19 99 LEU A N 1
ATOM 829 C CA . LEU A 1 99 ? -20.031 -4.994 22.386 1.00 98.19 99 LEU A CA 1
ATOM 830 C C . LEU A 1 99 ? -19.413 -5.544 23.681 1.00 98.19 99 LEU A C 1
ATOM 832 O O . LEU A 1 99 ? -20.128 -6.084 24.527 1.00 98.19 99 LEU A O 1
ATOM 836 N N . LEU A 1 100 ? -18.093 -5.422 23.843 1.00 98.31 100 LEU A N 1
ATOM 837 C CA . LEU A 1 100 ? -17.402 -5.833 25.067 1.00 98.31 100 LEU A CA 1
ATOM 838 C C . LEU A 1 100 ? -17.841 -4.992 26.267 1.00 98.31 100 LEU A C 1
ATOM 840 O O . LEU A 1 100 ? -18.079 -5.545 27.341 1.00 98.31 100 LEU A O 1
ATOM 844 N N . ASN A 1 101 ? -18.005 -3.683 26.080 1.00 98.12 101 ASN A N 1
ATOM 845 C CA . ASN A 1 101 ? -18.487 -2.779 27.118 1.00 98.12 101 ASN A CA 1
ATOM 846 C C . ASN A 1 101 ? -19.923 -3.119 27.527 1.00 98.12 101 ASN A C 1
ATOM 848 O O . ASN A 1 101 ? -20.215 -3.179 28.721 1.00 98.12 101 ASN A O 1
ATOM 852 N N . LEU A 1 102 ? -20.799 -3.418 26.559 1.00 98.44 102 LEU A N 1
ATOM 853 C CA . LEU A 1 102 ? -22.165 -3.859 26.844 1.00 98.44 102 LEU A CA 1
ATOM 854 C C . LEU A 1 102 ? -22.172 -5.153 27.665 1.00 98.44 102 LEU A C 1
ATOM 856 O O . LEU A 1 102 ? -22.802 -5.200 28.717 1.00 98.44 102 LEU A O 1
ATOM 860 N N . ARG A 1 103 ? -21.403 -6.168 27.249 1.00 98.19 103 ARG A N 1
ATOM 861 C CA . ARG A 1 103 ? -21.296 -7.428 28.000 1.00 98.19 103 ARG A CA 1
ATOM 862 C C . ARG A 1 103 ? -20.721 -7.245 29.397 1.00 98.19 103 ARG A C 1
ATOM 864 O O . ARG A 1 103 ? -21.172 -7.893 30.332 1.00 98.19 103 ARG A O 1
ATOM 871 N N . THR A 1 104 ? -19.720 -6.383 29.542 1.00 98.06 104 THR A N 1
ATOM 872 C CA . THR A 1 104 ? -19.122 -6.090 30.850 1.00 98.06 104 THR A CA 1
ATOM 873 C C . THR A 1 104 ? -20.158 -5.469 31.780 1.00 98.06 104 THR A C 1
ATOM 875 O O . THR A 1 104 ? -20.257 -5.870 32.937 1.00 98.06 104 THR A O 1
ATOM 878 N N . LYS A 1 105 ? -20.977 -4.547 31.259 1.00 98.25 105 LYS A N 1
ATOM 879 C CA . LYS A 1 105 ? -22.077 -3.948 32.010 1.00 98.25 105 LYS A CA 1
ATOM 880 C C . LYS A 1 105 ? -23.139 -4.981 32.394 1.00 98.25 105 LYS A C 1
ATOM 882 O O . LYS A 1 105 ? -23.478 -5.059 33.563 1.00 98.25 105 LYS A O 1
ATOM 887 N N . GLU A 1 106 ? -23.593 -5.810 31.453 1.00 98.31 106 GLU A N 1
ATOM 888 C CA . GLU A 1 106 ? -24.561 -6.887 31.726 1.00 98.31 106 GLU A CA 1
ATOM 889 C C . GLU A 1 106 ? -24.067 -7.839 32.825 1.00 98.31 106 GLU A C 1
ATOM 891 O O . GLU A 1 106 ? -24.817 -8.215 33.722 1.00 98.31 106 GLU A O 1
ATOM 896 N N . ILE A 1 107 ? -22.786 -8.215 32.778 1.00 98.25 107 ILE A N 1
ATOM 897 C CA . ILE A 1 107 ? -22.170 -9.067 33.798 1.00 98.25 107 ILE A CA 1
ATOM 898 C C . ILE A 1 107 ? -22.146 -8.355 35.156 1.00 98.25 107 ILE A C 1
ATOM 900 O O . ILE A 1 107 ? -22.499 -8.971 36.159 1.00 98.25 107 ILE A O 1
ATOM 904 N N . SER A 1 108 ? -21.756 -7.077 35.197 1.00 98.31 108 SER A N 1
ATOM 905 C CA . SER A 1 108 ? -21.745 -6.281 36.430 1.00 98.31 108 SER A CA 1
ATOM 906 C C . SER A 1 108 ? -23.142 -6.149 37.037 1.00 98.31 108 SER A C 1
ATOM 908 O O . SER A 1 108 ? -23.307 -6.388 38.228 1.00 98.31 108 SER A O 1
ATOM 910 N N . ASP A 1 109 ? -24.148 -5.833 36.218 1.00 98.38 109 ASP A N 1
ATOM 911 C CA . ASP A 1 109 ? -25.536 -5.669 36.658 1.00 98.38 109 ASP A CA 1
ATOM 912 C C . ASP A 1 109 ? -26.082 -6.987 37.245 1.00 98.38 109 ASP A C 1
ATOM 914 O O . ASP A 1 109 ? -26.692 -6.984 38.317 1.00 98.38 109 ASP A O 1
ATOM 918 N N . ASN A 1 110 ? -25.786 -8.125 36.601 1.00 98.31 110 ASN A N 1
ATOM 919 C CA . ASN A 1 110 ? -26.143 -9.453 37.107 1.00 98.31 110 ASN A CA 1
ATOM 920 C C . ASN A 1 110 ? -25.436 -9.783 38.431 1.00 98.31 110 ASN A C 1
ATOM 922 O O . ASN A 1 110 ? -26.053 -10.347 39.334 1.00 98.31 110 ASN A O 1
ATOM 926 N N . PHE A 1 111 ? -24.147 -9.446 38.563 1.00 98.00 111 PHE A N 1
ATOM 927 C CA . PHE A 1 111 ? -23.416 -9.639 39.818 1.00 98.00 111 PHE A CA 1
ATOM 928 C C . PHE A 1 111 ? -24.014 -8.804 40.954 1.00 98.00 111 PHE A C 1
ATOM 930 O O . PHE A 1 111 ? -24.191 -9.329 42.052 1.00 98.00 111 PHE A O 1
ATOM 937 N N . ASP A 1 112 ? -24.369 -7.546 40.694 1.00 98.12 112 ASP A N 1
ATOM 938 C CA . ASP A 1 112 ? -24.993 -6.669 41.687 1.00 98.12 112 ASP A CA 1
ATOM 939 C C . ASP A 1 112 ? -26.387 -7.166 42.098 1.00 98.12 112 ASP A C 1
ATOM 941 O O . ASP A 1 112 ? -26.781 -7.054 43.262 1.00 98.12 112 ASP A O 1
ATOM 945 N N . GLU A 1 113 ? -27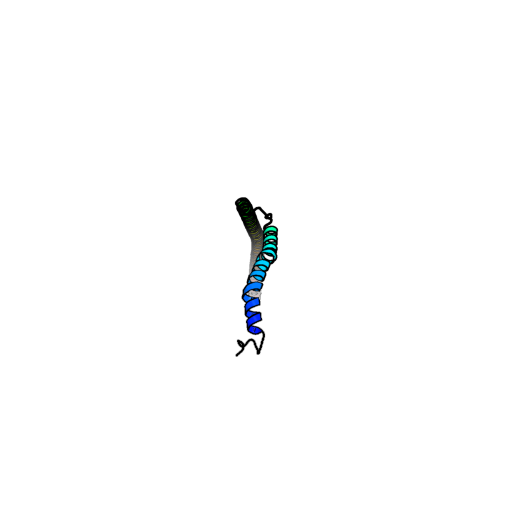.162 -7.717 41.161 1.00 98.19 113 GLU A N 1
ATOM 946 C CA . GLU A 1 113 ? -28.459 -8.331 41.454 1.00 98.19 113 GLU A CA 1
ATOM 947 C C . GLU A 1 113 ? -28.318 -9.593 42.315 1.00 98.19 113 GLU A C 1
ATOM 949 O O . GLU A 1 113 ? -29.009 -9.729 43.329 1.00 98.19 113 GLU A O 1
ATOM 954 N N . GLU A 1 114 ? -27.383 -10.478 41.970 1.00 98.06 114 GLU A N 1
ATOM 955 C CA . GLU A 1 114 ? -27.082 -11.678 42.753 1.00 98.06 114 GLU A CA 1
ATOM 956 C C . GLU A 1 114 ? -26.564 -11.337 44.154 1.00 98.06 114 GLU A C 1
ATOM 958 O O . GLU A 1 114 ? -26.995 -11.948 45.136 1.00 98.06 114 GLU A O 1
ATOM 963 N N . LEU A 1 115 ? -25.710 -10.316 44.279 1.00 98.00 115 LEU A N 1
ATOM 964 C CA . LEU A 1 115 ? -25.228 -9.831 45.570 1.00 98.00 115 LEU A CA 1
ATOM 965 C C . LEU A 1 115 ? -26.394 -9.344 46.441 1.00 98.00 115 LEU A C 1
ATOM 967 O O . LEU A 1 115 ? -26.556 -9.823 47.564 1.00 98.00 115 LEU A O 1
ATOM 971 N N . ARG A 1 116 ? -27.266 -8.479 45.900 1.00 98.12 116 ARG A N 1
ATOM 972 C CA . ARG A 1 116 ? -28.471 -8.000 46.603 1.00 98.12 116 ARG A CA 1
ATOM 973 C C . ARG A 1 116 ? -29.394 -9.147 47.016 1.00 98.12 116 ARG A C 1
ATOM 975 O O . ARG A 1 116 ? -29.959 -9.127 48.113 1.00 98.12 116 ARG A O 1
ATOM 982 N N . ARG A 1 117 ? -29.549 -10.163 46.160 1.00 98.19 117 ARG A N 1
ATOM 983 C CA . ARG A 1 117 ? -30.354 -11.355 46.459 1.00 98.19 117 ARG A CA 1
ATOM 984 C C . ARG A 1 117 ? -29.780 -12.132 47.643 1.00 98.19 117 ARG A C 1
ATOM 986 O O . ARG A 1 117 ? -30.530 -12.473 48.558 1.00 98.19 117 ARG A O 1
ATOM 993 N N . ILE A 1 118 ? -28.471 -12.384 47.643 1.00 98.00 118 ILE A N 1
ATOM 994 C CA . ILE A 1 118 ? -27.781 -13.095 48.729 1.00 98.00 118 ILE A CA 1
ATOM 995 C C . ILE A 1 118 ? -27.851 -12.290 50.031 1.00 98.00 118 ILE A C 1
ATOM 997 O O . ILE A 1 118 ? -28.154 -12.858 51.078 1.00 98.00 118 ILE A O 1
ATOM 1001 N N . GLU A 1 119 ? -27.631 -10.974 49.985 1.00 97.44 119 GLU A N 1
ATOM 1002 C CA . GLU A 1 119 ? -27.737 -10.093 51.155 1.00 97.44 119 GLU A CA 1
ATOM 1003 C C . GLU A 1 119 ? -29.142 -10.120 51.771 1.00 97.44 119 GLU A C 1
ATOM 1005 O O . GLU A 1 119 ? -29.287 -10.250 52.990 1.00 97.44 119 GLU A O 1
ATOM 1010 N N . SER A 1 120 ? -30.188 -10.074 50.939 1.00 97.44 120 SER A N 1
ATOM 1011 C CA . SER A 1 120 ? -31.575 -10.191 51.394 1.00 97.44 120 SER A CA 1
ATOM 1012 C C . SER A 1 120 ? -31.849 -11.551 52.046 1.00 97.44 120 SER A C 1
ATOM 1014 O O . SER A 1 120 ? -32.391 -11.598 53.151 1.00 97.44 120 SER A O 1
ATOM 1016 N N . GLN A 1 121 ? -31.411 -12.649 51.420 1.00 97.81 121 GLN A N 1
ATOM 1017 C CA . GLN A 1 121 ? -31.545 -13.997 51.983 1.00 97.81 121 GLN A CA 1
ATOM 1018 C C . GLN A 1 121 ? -30.809 -14.134 53.322 1.00 97.81 121 GLN A C 1
ATOM 1020 O O . GLN A 1 121 ? -31.360 -14.685 54.276 1.00 97.81 121 GLN A O 1
ATOM 1025 N N . MET A 1 122 ? -29.591 -13.597 53.417 1.00 97.19 122 MET A N 1
ATOM 1026 C CA . MET A 1 122 ? -28.816 -13.555 54.656 1.00 97.19 122 MET A CA 1
ATOM 1027 C C . MET A 1 122 ? -29.560 -12.798 55.756 1.00 97.19 122 MET A C 1
ATOM 1029 O O . MET A 1 122 ? -29.640 -13.287 56.883 1.00 97.19 122 MET A O 1
ATOM 1033 N N . HIS A 1 123 ? -30.140 -11.638 55.442 1.00 97.19 123 HIS A N 1
ATOM 1034 C CA . HIS A 1 123 ? -30.915 -10.861 56.405 1.00 97.19 123 HIS A CA 1
ATOM 1035 C C . HIS A 1 123 ? -32.141 -11.636 56.911 1.00 97.19 123 HIS A C 1
ATOM 1037 O O . HIS A 1 123 ? -32.331 -11.759 58.122 1.00 97.19 123 HIS A O 1
ATOM 1043 N N . THR A 1 124 ? -32.919 -12.240 56.006 1.00 96.88 124 THR A N 1
ATOM 1044 C CA . THR A 1 124 ? -34.082 -13.064 56.371 1.00 96.88 124 THR A CA 1
ATOM 1045 C C . THR A 1 124 ? -33.688 -14.249 57.253 1.00 96.88 124 THR A C 1
ATOM 1047 O O . THR A 1 124 ? -34.305 -14.470 58.295 1.00 96.88 124 THR A O 1
ATOM 1050 N N . LEU A 1 125 ? -32.625 -14.980 56.902 1.00 96.81 125 LEU A N 1
ATOM 1051 C CA . LEU A 1 125 ? -32.144 -16.114 57.698 1.00 96.81 125 LEU A CA 1
ATOM 1052 C C . LEU A 1 125 ? -31.643 -15.687 59.086 1.00 96.81 125 LEU A C 1
ATOM 1054 O O . LEU A 1 125 ? -31.861 -16.402 60.066 1.00 96.81 125 LEU A O 1
ATOM 1058 N N . LEU A 1 126 ? -31.001 -14.520 59.205 1.00 95.88 126 LEU A N 1
ATOM 1059 C CA . LEU A 1 126 ? -30.591 -13.966 60.500 1.00 95.88 126 LEU A CA 1
ATOM 1060 C C . LEU A 1 126 ? -31.802 -13.609 61.374 1.00 95.88 126 LEU A C 1
ATOM 1062 O O . LEU A 1 126 ? -31.813 -13.914 62.571 1.00 95.88 126 LEU A O 1
ATOM 1066 N N . GLU A 1 127 ? -32.852 -13.023 60.798 1.00 95.50 127 GLU A N 1
ATOM 1067 C CA . GLU A 1 127 ? -34.105 -12.788 61.522 1.00 95.50 127 GLU A CA 1
ATOM 1068 C C . GLU A 1 127 ? -34.783 -14.090 61.966 1.00 95.50 127 GLU A C 1
ATOM 1070 O O . GLU A 1 127 ? -35.285 -14.191 63.086 1.00 95.50 127 GLU A O 1
ATOM 1075 N N . GLU A 1 128 ? -34.828 -15.104 61.104 1.00 95.12 128 GLU A N 1
ATOM 1076 C CA . GLU A 1 128 ? -35.410 -16.401 61.450 1.00 95.12 128 GLU A CA 1
ATOM 1077 C C . GLU A 1 128 ? -34.620 -17.092 62.563 1.00 95.12 128 GLU A C 1
ATOM 1079 O O . GLU A 1 128 ? -35.216 -17.595 63.522 1.00 95.12 128 GLU A O 1
ATOM 1084 N N . LYS A 1 129 ? -33.285 -17.052 62.486 1.00 94.94 129 LYS A N 1
ATOM 1085 C CA . LYS A 1 129 ? -32.391 -17.577 63.520 1.00 94.94 129 LYS A CA 1
ATOM 1086 C C . LYS A 1 129 ? -32.646 -16.902 64.867 1.00 94.94 129 LYS A C 1
ATOM 1088 O O . LYS A 1 129 ? -32.870 -17.600 65.854 1.00 94.94 129 LYS A O 1
ATOM 1093 N N . THR A 1 130 ? -32.681 -15.570 64.916 1.00 94.62 130 THR A N 1
ATOM 1094 C CA . THR A 1 130 ? -32.938 -14.828 66.166 1.00 94.62 130 THR A CA 1
ATOM 1095 C C . THR A 1 130 ? -34.328 -15.132 66.736 1.00 94.62 130 THR A C 1
ATOM 1097 O O . THR A 1 130 ? -34.466 -15.407 67.931 1.00 94.62 130 THR A O 1
ATOM 1100 N N . LYS A 1 131 ? -35.369 -15.193 65.891 1.00 94.12 131 LYS A N 1
ATOM 1101 C CA . LYS A 1 131 ? -36.723 -15.621 66.297 1.00 94.12 131 LYS A CA 1
ATOM 1102 C C . LYS A 1 131 ? -36.721 -17.050 66.863 1.00 94.12 131 LYS A C 1
ATOM 1104 O O . LYS A 1 131 ? -37.423 -17.326 67.841 1.00 94.12 131 LYS A O 1
ATOM 1109 N N . PHE A 1 132 ? -35.955 -17.968 66.272 1.00 92.56 132 PHE A N 1
ATOM 1110 C CA . PHE A 1 132 ? -35.836 -19.351 66.739 1.00 92.56 132 PHE A CA 1
ATOM 1111 C C . PHE A 1 132 ? -35.079 -19.459 68.074 1.00 92.56 132 PHE A C 1
ATOM 1113 O O . PHE A 1 132 ? -35.515 -20.179 68.978 1.00 92.56 132 PHE A O 1
ATOM 1120 N N . GLU A 1 133 ? -33.993 -18.708 68.242 1.00 91.44 133 GLU A N 1
ATOM 1121 C CA . GLU A 1 133 ? -33.234 -18.607 69.495 1.00 91.44 133 GLU A CA 1
ATOM 1122 C C . GLU A 1 133 ? -34.107 -18.068 70.639 1.00 91.44 133 GLU A C 1
ATOM 1124 O O . GLU A 1 133 ? -34.151 -18.664 71.716 1.00 91.44 133 GLU A O 1
ATOM 1129 N N . LEU A 1 134 ? -34.915 -17.030 70.390 1.00 90.19 134 LEU A N 1
ATOM 1130 C CA . LEU A 1 134 ? -35.880 -16.515 71.372 1.00 90.19 134 LEU A CA 1
ATOM 1131 C C . LEU A 1 134 ? -36.947 -17.559 71.748 1.00 90.19 134 LEU A C 1
ATOM 1133 O O . LEU A 1 134 ? -37.245 -17.752 72.930 1.00 90.19 134 LEU A O 1
ATOM 1137 N N . LYS A 1 135 ? -37.506 -18.284 70.766 1.00 87.06 135 LYS A N 1
ATOM 1138 C CA . LYS A 1 135 ? -38.493 -19.356 71.018 1.00 87.06 135 LYS A CA 1
ATOM 1139 C C . LYS A 1 135 ? -37.905 -20.514 71.827 1.00 87.06 135 LYS A C 1
ATOM 1141 O O . LYS A 1 135 ? -38.586 -21.069 72.692 1.00 87.06 135 LYS A O 1
ATOM 1146 N N . THR A 1 136 ? -36.668 -20.909 71.540 1.00 84.00 136 THR A N 1
ATOM 1147 C CA . THR A 1 136 ? -35.994 -22.005 72.250 1.00 84.00 136 THR A CA 1
ATOM 1148 C C . THR A 1 136 ? -35.565 -21.595 73.658 1.00 84.00 136 THR A C 1
ATOM 1150 O O . THR A 1 136 ? -35.771 -22.376 74.587 1.00 84.00 136 THR A O 1
ATOM 1153 N N . ALA A 1 137 ? -35.082 -20.365 73.858 1.00 76.19 137 ALA A N 1
ATOM 1154 C CA . ALA A 1 137 ? -34.816 -19.807 75.185 1.00 76.19 137 ALA A CA 1
ATOM 1155 C C . ALA A 1 137 ? -36.097 -19.724 76.038 1.00 76.19 137 ALA A C 1
ATOM 1157 O O . ALA A 1 137 ? -36.116 -20.202 77.172 1.00 76.19 137 ALA A O 1
ATOM 1158 N N . GLY A 1 138 ? -37.209 -19.242 75.470 1.00 69.81 138 GLY A N 1
ATOM 1159 C CA . GLY A 1 138 ? -38.507 -19.201 76.154 1.00 69.81 138 GLY A CA 1
ATOM 1160 C C . GLY A 1 138 ? -39.067 -20.583 76.526 1.00 69.81 138 GLY A C 1
ATOM 1161 O O . GLY A 1 138 ? -39.747 -20.717 77.541 1.00 69.81 138 GLY A O 1
ATOM 1162 N N . LYS A 1 139 ? -38.756 -21.633 75.751 1.00 63.84 139 LYS A N 1
ATOM 1163 C CA . LYS A 1 139 ? -39.086 -23.029 76.101 1.00 63.84 139 LYS A CA 1
ATOM 1164 C C . LYS A 1 139 ? -38.197 -23.603 77.207 1.00 63.84 139 LYS A C 1
ATOM 1166 O O . LYS A 1 139 ? -38.679 -24.440 77.961 1.00 63.84 139 LYS A O 1
ATOM 1171 N N . LYS A 1 140 ? -36.933 -23.177 77.312 1.00 59.62 140 LYS A N 1
ATOM 1172 C CA . LYS A 1 140 ? -36.018 -23.607 78.385 1.00 59.62 140 LYS A CA 1
ATOM 1173 C C . LYS A 1 140 ? -36.341 -22.971 79.742 1.00 59.62 140 LYS A C 1
ATOM 1175 O O . LYS A 1 140 ? -36.067 -23.594 80.750 1.00 59.62 140 LYS A O 1
ATOM 1180 N N . ILE A 1 141 ? -36.944 -21.780 79.764 1.00 58.06 141 ILE A N 1
ATOM 1181 C CA . ILE A 1 141 ? -37.346 -21.076 81.000 1.00 58.06 141 ILE A CA 1
ATOM 1182 C C . ILE A 1 141 ? -38.671 -21.621 81.579 1.00 58.06 141 ILE A C 1
ATOM 1184 O O . ILE A 1 141 ? -38.961 -21.430 82.754 1.00 58.06 141 ILE A O 1
ATOM 1188 N N . LYS A 1 142 ? -39.491 -22.307 80.768 1.00 53.44 142 LYS A N 1
ATOM 1189 C CA . LYS A 1 142 ? -40.793 -22.882 81.175 1.00 53.44 142 LYS A CA 1
ATOM 1190 C C . LYS A 1 142 ? -40.732 -24.363 81.593 1.00 53.44 142 LYS A C 1
ATOM 1192 O O . LYS A 1 142 ? -41.783 -24.991 81.709 1.00 53.44 142 LYS A O 1
ATOM 1197 N N . LYS A 1 143 ? -39.537 -24.927 81.756 1.00 42.88 143 LYS A N 1
ATOM 1198 C CA . LYS A 1 143 ? -39.290 -26.301 82.214 1.00 42.88 143 LYS A CA 1
ATOM 1199 C C . LYS A 1 143 ? -38.528 -26.255 83.527 1.00 42.88 143 LYS A C 1
ATOM 1201 O O . LYS A 1 143 ? -38.793 -27.150 84.351 1.00 42.88 143 LYS A O 1
#

Sequence (143 aa):
AVENEEHCDFVKLREAVLRTNVDALRERTHRVLYEAYRRERLRAMKVGDGDTGPKMMEAFAQKQREFIDEMTNKDKILREEFVARVNKKEEEMKRREELLNLRTKEISDNFDEELRRIESQMHTLLEEKTKFELKTAGKKIKK

Foldseek 3Di:
DQPDCVVDCVVVVCCCCVPPVVVVVVVCCVPPVVVVVVCVVCVVLVHDDPCPDPNSVVSVVVVVVVVVVVVVVVVVVVVVVVVVVVVVVVVVVVVVVVVVVVVVVVVVVVVVVVVVVVVVVVVVVVVVVVVVVVVVVVVVVVD

InterPro domains:
  IPR027417 P-loop containing nucleoside triphosphate hydrolase [G3DSA:3.40.50.300] (1-52)
  IPR030379 Septin-type guanine nucleotide-binding (G) domain [PF00735] (2-47)
  IPR030379 Septin-type guanine nucleotide-binding (G) domain [PS51719] (1-44)

Radius of gyration: 50.23 Å; chains: 1; bounding box: 102×43×126 Å

Organism: NCBI:txid387005

pLDDT: mean 86.35, std 13.18, range [42.88, 98.69]

Secondary structure (DSSP, 8-state):
-TT-TTT-THHHHHHHIIIIIHHHHHHHIIIIIIHHHHHHHHHHTT--TT-TTHHHHHHHHHHHHHHHHHHHHHHHHHHHHHHHHHHHHHHHHHHHHHHHHHHHHHHHHHHHHHHHHHHHHHHHHHHHHHHHHHHHHHHHHT-